Protein AF-A0A0Q2LVQ3-F1 (afdb_monomer)

Structure (mmCIF, N/CA/C/O backbone):
data_AF-A0A0Q2LVQ3-F1
#
_entry.id   AF-A0A0Q2LVQ3-F1
#
loop_
_atom_site.group_PDB
_atom_site.id
_atom_site.type_symbol
_atom_site.label_atom_id
_atom_site.label_alt_id
_atom_site.label_comp_id
_atom_site.label_asym_id
_atom_site.label_entity_id
_atom_site.label_seq_id
_atom_site.pdbx_PDB_ins_code
_atom_site.Cartn_x
_atom_site.Cartn_y
_atom_site.Cartn_z
_atom_site.occupancy
_atom_site.B_iso_or_equiv
_atom_site.auth_seq_id
_atom_site.auth_comp_id
_atom_site.auth_asym_id
_atom_site.auth_atom_id
_atom_site.pdbx_PDB_model_num
ATOM 1 N N . MET A 1 1 ? 1.635 -19.048 -8.153 1.00 48.75 1 MET A N 1
ATOM 2 C CA . MET A 1 1 ? 2.180 -17.994 -7.262 1.00 48.75 1 MET A CA 1
ATOM 3 C C . MET A 1 1 ? 3.604 -18.283 -6.782 1.00 48.75 1 MET A C 1
ATOM 5 O O . MET A 1 1 ? 4.427 -17.388 -6.881 1.00 48.75 1 MET A O 1
ATOM 9 N N . ARG A 1 2 ? 3.963 -19.513 -6.363 1.00 42.47 2 ARG A N 1
ATOM 10 C CA . ARG A 1 2 ? 5.363 -19.856 -5.994 1.00 42.47 2 ARG A CA 1
ATOM 11 C C . ARG A 1 2 ? 6.393 -19.724 -7.128 1.00 42.47 2 ARG A C 1
ATOM 13 O O . ARG A 1 2 ? 7.568 -19.539 -6.849 1.00 42.47 2 ARG A O 1
ATOM 20 N N . SER A 1 3 ? 5.959 -19.784 -8.386 1.00 45.41 3 SER A N 1
ATOM 21 C CA . SER A 1 3 ? 6.805 -19.608 -9.576 1.00 45.41 3 SER A CA 1
ATOM 22 C C . SER A 1 3 ? 7.338 -18.182 -9.767 1.00 45.41 3 SER A C 1
ATOM 24 O O . SER A 1 3 ? 8.173 -17.960 -10.639 1.00 45.41 3 SER A O 1
ATOM 26 N N . LEU A 1 4 ? 6.877 -17.212 -8.968 1.00 53.97 4 LEU A N 1
ATOM 27 C CA . LEU A 1 4 ? 7.408 -15.848 -8.986 1.00 53.97 4 LEU A CA 1
ATOM 28 C C . LEU A 1 4 ? 8.606 -15.649 -8.045 1.00 53.97 4 LEU A C 1
ATOM 30 O O . LEU A 1 4 ? 9.261 -14.614 -8.110 1.00 53.97 4 LEU A O 1
ATOM 34 N N . LEU A 1 5 ? 8.936 -16.648 -7.224 1.00 50.16 5 LEU A N 1
ATOM 35 C CA . LEU A 1 5 ? 10.110 -16.636 -6.355 1.00 50.16 5 LEU A CA 1
ATOM 36 C C . LEU A 1 5 ? 11.336 -17.075 -7.171 1.00 50.16 5 LEU A C 1
ATOM 38 O O . LEU A 1 5 ? 11.580 -18.270 -7.347 1.00 50.16 5 LEU A O 1
ATOM 42 N N . VAL A 1 6 ? 12.087 -16.121 -7.722 1.00 42.53 6 VAL A N 1
ATOM 43 C CA . VAL A 1 6 ? 13.335 -16.406 -8.444 1.00 42.53 6 VAL A CA 1
ATOM 44 C C . VAL A 1 6 ? 14.493 -16.461 -7.445 1.00 42.53 6 VAL A C 1
ATOM 46 O O . VAL A 1 6 ? 14.805 -15.487 -6.773 1.00 42.53 6 VAL A O 1
ATOM 49 N N . GLY A 1 7 ? 15.156 -17.620 -7.380 1.00 38.00 7 GLY A N 1
ATOM 50 C CA . GLY A 1 7 ? 16.466 -17.792 -6.750 1.00 38.00 7 GLY A CA 1
ATOM 51 C C . GLY A 1 7 ? 16.443 -18.159 -5.261 1.00 38.00 7 GLY A C 1
ATOM 52 O O . GLY A 1 7 ? 15.854 -17.480 -4.429 1.00 38.00 7 GLY A O 1
ATOM 53 N N . LYS A 1 8 ? 17.194 -19.212 -4.901 1.00 39.91 8 LYS A N 1
ATOM 54 C CA . LYS A 1 8 ? 17.390 -19.761 -3.537 1.00 39.91 8 LYS A CA 1
ATOM 55 C C . LYS A 1 8 ? 17.969 -18.772 -2.490 1.00 39.91 8 LYS A C 1
ATOM 57 O O . LYS A 1 8 ? 18.380 -19.211 -1.420 1.00 39.91 8 LYS A O 1
ATOM 62 N N . ARG A 1 9 ? 18.035 -17.464 -2.772 1.00 42.47 9 ARG A N 1
ATOM 63 C CA . ARG A 1 9 ? 18.604 -16.426 -1.889 1.00 42.47 9 ARG A CA 1
ATOM 64 C C . ARG A 1 9 ? 17.707 -15.210 -1.631 1.00 42.47 9 ARG A C 1
ATOM 66 O O . ARG A 1 9 ? 17.959 -14.527 -0.646 1.00 42.47 9 ARG A O 1
ATOM 73 N N . HIS A 1 10 ? 16.638 -14.983 -2.398 1.00 45.66 10 HIS A N 1
ATOM 74 C CA . HIS A 1 10 ? 15.688 -13.899 -2.124 1.00 45.66 10 HIS A CA 1
ATOM 75 C C . HIS A 1 10 ? 14.387 -14.496 -1.584 1.00 45.66 10 HIS A C 1
ATOM 77 O O . HIS A 1 10 ? 13.556 -15.021 -2.317 1.00 45.66 10 HIS A O 1
ATOM 83 N N . ARG A 1 11 ? 14.223 -14.472 -0.255 1.00 59.88 11 ARG A N 1
ATOM 84 C CA . ARG A 1 11 ? 13.007 -14.960 0.429 1.00 59.88 11 ARG A CA 1
ATOM 85 C C . ARG A 1 11 ? 11.769 -14.097 0.141 1.00 59.88 11 ARG A C 1
ATOM 87 O O . ARG A 1 11 ? 10.679 -14.490 0.543 1.00 59.88 11 ARG A O 1
ATOM 94 N N . LYS A 1 12 ? 11.931 -12.950 -0.527 1.00 70.00 12 LYS A N 1
ATOM 95 C CA . LYS A 1 12 ? 10.880 -11.974 -0.799 1.00 70.00 12 LYS A CA 1
ATOM 96 C C . LYS A 1 12 ? 11.159 -11.201 -2.100 1.00 70.00 12 LYS A C 1
ATOM 98 O O . LYS A 1 12 ? 12.305 -10.844 -2.348 1.00 70.00 12 LYS A O 1
ATOM 103 N N . LEU A 1 13 ? 10.108 -10.975 -2.893 1.00 77.75 13 LEU A N 1
ATOM 104 C CA . LEU A 1 13 ? 10.100 -10.125 -4.092 1.00 77.75 13 LEU A CA 1
ATOM 105 C C . LEU A 1 13 ? 9.992 -8.654 -3.665 1.00 77.75 13 LEU A C 1
ATOM 107 O O . LEU A 1 13 ? 9.098 -8.324 -2.881 1.00 77.75 13 LEU A O 1
ATOM 111 N N . HIS A 1 14 ? 10.886 -7.810 -4.183 1.00 84.00 14 HIS A N 1
ATOM 112 C CA . HIS A 1 14 ? 10.885 -6.359 -3.988 1.00 84.00 14 HIS A CA 1
ATOM 113 C C . HIS A 1 14 ? 11.003 -5.665 -5.344 1.00 84.00 14 HIS A C 1
ATOM 115 O O . HIS A 1 14 ? 12.032 -5.778 -5.998 1.00 84.00 14 HIS A O 1
ATOM 121 N N . TRP A 1 15 ? 9.979 -4.914 -5.751 1.00 89.69 15 TRP A N 1
ATOM 122 C CA . TRP A 1 15 ? 9.853 -4.258 -7.059 1.00 89.69 15 TRP A CA 1
ATOM 123 C C . TRP A 1 15 ? 11.120 -3.531 -7.519 1.00 89.69 15 TRP A C 1
ATOM 125 O O . TRP A 1 15 ? 11.504 -3.602 -8.686 1.00 89.69 15 TRP A O 1
ATOM 135 N N . ARG A 1 16 ? 11.764 -2.818 -6.589 1.00 88.00 16 ARG A N 1
ATOM 136 C CA . ARG A 1 16 ? 12.955 -2.003 -6.852 1.00 88.00 16 ARG A CA 1
ATOM 137 C C . ARG A 1 16 ? 14.186 -2.828 -7.242 1.00 88.00 16 ARG A C 1
ATOM 139 O O . ARG A 1 16 ? 15.045 -2.295 -7.939 1.00 88.00 16 ARG A O 1
ATOM 146 N N . ASP A 1 17 ? 14.261 -4.079 -6.801 1.00 89.06 17 ASP A N 1
ATOM 147 C CA . ASP A 1 17 ? 15.395 -4.973 -7.060 1.00 89.06 17 ASP A CA 1
ATOM 148 C C . ASP A 1 17 ? 15.218 -5.771 -8.364 1.00 89.06 17 ASP A C 1
ATOM 150 O O . ASP A 1 17 ? 16.149 -6.433 -8.823 1.00 89.06 17 ASP A O 1
ATOM 154 N N . GLU A 1 18 ? 14.030 -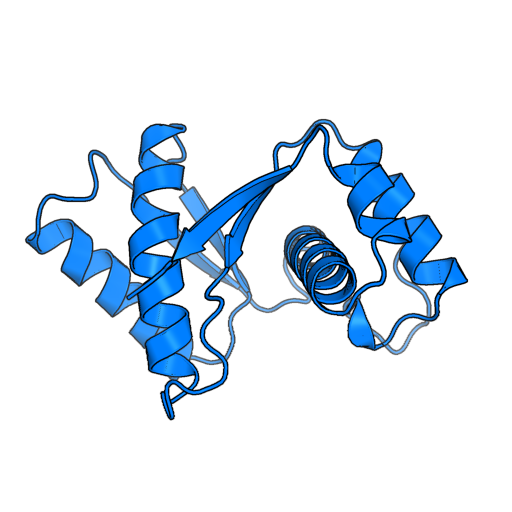5.712 -8.966 1.00 90.94 18 GLU A N 1
ATOM 155 C CA . GLU A 1 18 ? 13.691 -6.431 -10.190 1.00 90.94 18 GLU A CA 1
ATOM 156 C C . GLU A 1 18 ? 14.076 -5.621 -11.438 1.00 90.94 18 GLU A C 1
ATOM 158 O O . GLU A 1 18 ? 13.926 -4.398 -11.487 1.00 90.94 18 GLU A O 1
ATOM 163 N N . ASP A 1 19 ? 14.531 -6.310 -12.487 1.00 92.94 19 ASP A N 1
ATOM 164 C CA . ASP A 1 19 ? 14.766 -5.684 -13.791 1.00 92.94 19 ASP A CA 1
ATOM 165 C C . ASP A 1 19 ? 13.452 -5.323 -14.515 1.00 92.94 19 ASP A C 1
ATOM 167 O O . ASP A 1 19 ? 12.363 -5.757 -14.135 1.00 92.94 19 ASP A O 1
ATOM 171 N N . ARG A 1 20 ? 13.542 -4.543 -15.601 1.00 93.00 20 ARG A N 1
ATOM 172 C CA . ARG A 1 20 ? 12.362 -4.055 -16.342 1.00 93.00 20 ARG A CA 1
ATOM 173 C C . ARG A 1 20 ? 11.493 -5.188 -16.902 1.00 93.00 20 ARG A C 1
ATOM 175 O O . ARG A 1 20 ? 10.271 -5.113 -16.842 1.00 93.00 20 ARG A O 1
ATOM 182 N N . SER A 1 21 ? 12.098 -6.258 -17.422 1.00 94.31 21 SER A N 1
ATOM 183 C CA . SER A 1 21 ? 11.343 -7.404 -17.956 1.00 94.31 21 SER A CA 1
ATOM 184 C C . SER A 1 21 ? 10.581 -8.123 -16.841 1.00 94.31 21 SER A C 1
ATOM 186 O O . SER A 1 21 ? 9.433 -8.566 -17.002 1.00 94.31 21 SER A O 1
ATOM 188 N N . ARG A 1 22 ? 11.208 -8.199 -15.669 1.00 93.88 22 ARG A N 1
ATOM 189 C CA . ARG A 1 22 ? 10.640 -8.820 -14.488 1.00 93.88 22 ARG A CA 1
ATOM 190 C C . ARG A 1 22 ? 9.532 -7.970 -13.871 1.00 93.88 22 ARG A C 1
ATOM 192 O O . ARG A 1 22 ? 8.465 -8.520 -13.600 1.00 93.88 22 ARG A O 1
ATOM 199 N N . GLN A 1 23 ? 9.722 -6.658 -13.760 1.00 95.56 23 GLN A N 1
ATOM 200 C CA . GLN A 1 23 ? 8.689 -5.681 -13.391 1.00 95.56 23 GLN A CA 1
ATOM 201 C C . GLN A 1 23 ? 7.464 -5.779 -14.308 1.00 95.56 23 GLN A C 1
ATOM 203 O O . GLN A 1 23 ? 6.338 -5.869 -13.820 1.00 95.56 23 GLN A O 1
ATOM 208 N N . HIS A 1 24 ? 7.672 -5.898 -15.622 1.00 96.12 24 HIS A N 1
ATOM 209 C CA . HIS A 1 24 ? 6.593 -6.107 -16.587 1.00 96.12 24 HIS A CA 1
ATOM 210 C C . HIS A 1 24 ? 5.822 -7.408 -16.329 1.00 96.12 24 HIS A C 1
ATOM 212 O O . HIS A 1 24 ? 4.592 -7.417 -16.275 1.00 96.12 24 HIS A O 1
ATOM 218 N N . THR A 1 25 ? 6.532 -8.513 -16.086 1.00 94.88 25 THR A N 1
ATOM 219 C CA . THR A 1 25 ? 5.910 -9.804 -15.734 1.00 94.88 25 THR A CA 1
ATOM 220 C C . THR A 1 25 ? 5.093 -9.713 -14.441 1.00 94.88 25 THR A C 1
ATOM 222 O O . THR A 1 25 ? 4.010 -10.297 -14.335 1.00 94.88 25 THR A O 1
ATOM 225 N N . ILE A 1 26 ? 5.605 -8.984 -13.450 1.00 93.69 26 ILE A N 1
ATOM 226 C CA . ILE A 1 26 ? 4.945 -8.756 -12.163 1.00 93.69 26 ILE A CA 1
ATOM 227 C C . ILE A 1 26 ? 3.672 -7.933 -12.368 1.00 93.69 26 ILE A C 1
ATOM 229 O O . ILE A 1 26 ? 2.604 -8.387 -11.964 1.00 93.69 26 ILE A O 1
ATOM 233 N N . ALA A 1 27 ? 3.751 -6.792 -13.054 1.00 95.44 27 ALA A N 1
ATOM 234 C CA . ALA A 1 27 ? 2.602 -5.935 -13.343 1.00 95.44 27 ALA A CA 1
ATOM 235 C C . ALA A 1 27 ? 1.516 -6.683 -14.136 1.00 95.44 27 ALA A C 1
ATOM 237 O O . ALA A 1 27 ? 0.348 -6.659 -13.756 1.00 95.44 27 ALA A O 1
ATOM 238 N N . MET A 1 28 ? 1.899 -7.457 -15.158 1.0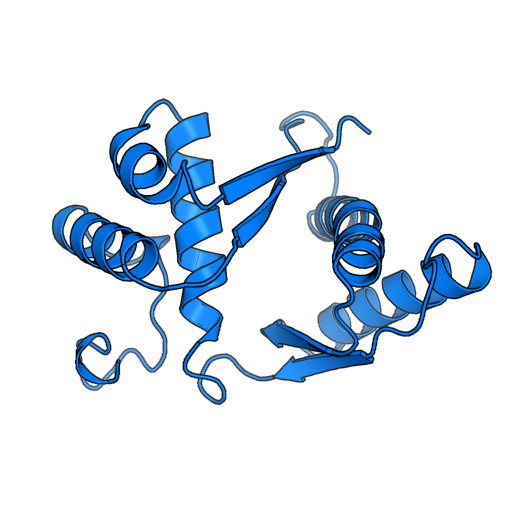0 95.81 28 MET A N 1
ATOM 239 C CA . MET A 1 28 ? 0.980 -8.334 -15.895 1.00 95.81 28 MET A CA 1
ATOM 240 C C . MET A 1 28 ? 0.336 -9.407 -15.013 1.00 95.81 28 MET A C 1
ATOM 242 O O . MET A 1 28 ? -0.819 -9.776 -15.225 1.00 95.81 28 MET A O 1
ATOM 246 N N . THR A 1 29 ? 1.072 -9.941 -14.035 1.00 93.75 29 THR A N 1
ATOM 247 C CA . THR A 1 29 ? 0.511 -10.894 -13.072 1.00 93.75 29 THR A CA 1
ATOM 248 C C . THR A 1 29 ? -0.530 -10.202 -12.205 1.00 93.75 29 THR A C 1
ATOM 250 O O . THR A 1 29 ? -1.640 -10.713 -12.092 1.00 93.75 29 THR A O 1
ATOM 253 N N . VAL A 1 30 ? -0.191 -9.045 -11.630 1.00 93.62 30 VAL A N 1
ATOM 254 C CA . VAL A 1 30 ? -1.090 -8.241 -10.791 1.00 93.62 30 VAL A CA 1
ATOM 255 C C . VAL A 1 30 ? -2.366 -7.887 -11.557 1.00 93.62 30 VAL A C 1
ATOM 257 O O . VAL A 1 30 ? -3.457 -8.166 -11.073 1.00 93.62 30 VAL A O 1
ATOM 260 N N . ALA A 1 31 ? -2.244 -7.424 -12.805 1.00 94.38 31 ALA A N 1
ATOM 261 C CA . ALA A 1 31 ? -3.375 -7.097 -13.675 1.00 94.38 31 ALA A CA 1
ATOM 262 C C . ALA A 1 31 ? -4.344 -8.273 -13.901 1.00 94.38 31 ALA A C 1
AT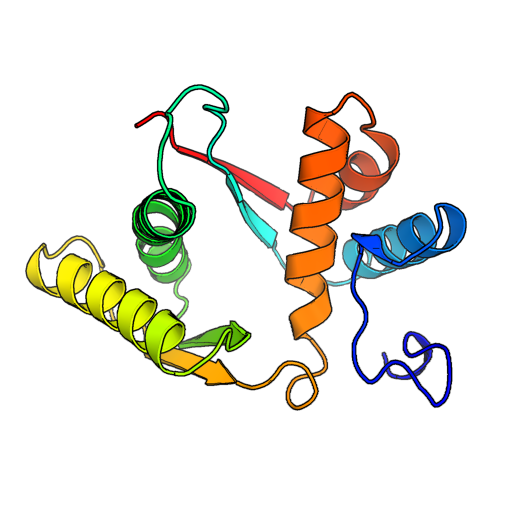OM 264 O O . ALA A 1 31 ? -5.537 -8.074 -14.131 1.00 94.38 31 ALA A O 1
ATOM 265 N N . ARG A 1 32 ? -3.861 -9.517 -13.826 1.00 94.12 32 ARG A N 1
ATOM 266 C CA . ARG A 1 32 ? -4.679 -10.730 -14.000 1.00 94.12 32 ARG A CA 1
ATOM 267 C C . ARG A 1 32 ? -5.328 -11.225 -12.710 1.00 94.12 32 ARG A C 1
ATOM 269 O O . ARG A 1 32 ? -6.216 -12.067 -12.789 1.00 94.12 32 ARG A O 1
ATOM 276 N N . LEU A 1 33 ? -4.903 -10.741 -11.545 1.00 91.56 33 LEU A N 1
ATOM 277 C CA . LEU A 1 33 ? -5.521 -11.103 -10.272 1.00 91.56 33 LEU A CA 1
ATOM 278 C C . LEU A 1 33 ? -6.853 -10.373 -10.117 1.00 91.56 33 LEU A C 1
ATOM 280 O O . LEU A 1 33 ? -6.947 -9.185 -10.410 1.00 91.56 33 LEU A O 1
ATOM 284 N N . ASP A 1 34 ? -7.879 -11.070 -9.648 1.00 90.06 34 ASP A N 1
ATOM 285 C CA . ASP A 1 34 ? -9.185 -10.474 -9.357 1.00 90.06 34 ASP A CA 1
ATOM 286 C C . ASP A 1 34 ? -9.185 -9.846 -7.956 1.00 90.06 34 ASP A C 1
ATOM 288 O O . ASP A 1 34 ? -9.798 -10.343 -7.016 1.00 90.06 34 ASP A O 1
ATOM 292 N N . VAL A 1 35 ? -8.353 -8.817 -7.793 1.00 88.88 35 VAL A N 1
ATOM 293 C CA . VAL A 1 35 ? -8.195 -8.060 -6.550 1.00 88.88 35 VAL A CA 1
ATOM 294 C C . VAL A 1 35 ? -8.156 -6.571 -6.871 1.00 88.88 35 VAL A C 1
ATOM 296 O O . VAL A 1 35 ? -7.567 -6.155 -7.870 1.00 88.88 35 VAL A O 1
ATOM 299 N N . GLU A 1 36 ? -8.776 -5.774 -6.012 1.00 91.88 36 GLU A N 1
ATOM 300 C CA . GLU A 1 36 ? -8.714 -4.318 -6.087 1.00 91.88 36 GLU A CA 1
ATOM 301 C C . GLU A 1 36 ? -7.489 -3.796 -5.334 1.00 91.88 36 GLU A C 1
ATOM 303 O O . GLU A 1 36 ? -7.080 -4.334 -4.298 1.00 91.88 36 GLU A O 1
ATOM 308 N N . HIS A 1 37 ? -6.896 -2.724 -5.850 1.00 93.56 37 HIS A N 1
ATOM 309 C CA . HIS A 1 37 ? -5.723 -2.094 -5.263 1.00 93.56 37 HIS A CA 1
ATOM 310 C C . HIS A 1 37 ? -6.052 -0.674 -4.829 1.00 93.56 37 HIS A C 1
ATOM 312 O O . HIS A 1 37 ? -6.243 0.210 -5.656 1.00 93.56 37 HIS A O 1
ATOM 318 N N . LEU A 1 38 ? -6.050 -0.430 -3.523 1.00 95.44 38 LEU A N 1
ATOM 319 C CA . LEU A 1 38 ? -6.111 0.917 -2.975 1.00 95.44 38 LEU A CA 1
ATOM 320 C C . LEU A 1 38 ? -4.694 1.404 -2.673 1.00 95.44 38 LEU A C 1
ATOM 322 O O . LEU A 1 38 ? -4.014 0.845 -1.810 1.00 95.44 38 LEU A O 1
ATOM 326 N N . VAL A 1 39 ? -4.249 2.449 -3.367 1.00 96.06 39 VAL A N 1
ATOM 327 C CA . VAL A 1 39 ? -2.925 3.047 -3.168 1.00 96.06 39 VAL A CA 1
ATOM 328 C C . VAL A 1 39 ? -3.092 4.478 -2.681 1.00 96.06 39 VAL A C 1
ATOM 330 O O . VAL A 1 39 ? -3.752 5.288 -3.323 1.00 96.06 39 VAL A O 1
ATOM 333 N N . VAL A 1 40 ? -2.465 4.800 -1.551 1.00 94.94 40 VAL A N 1
ATOM 334 C CA . VAL A 1 40 ? -2.413 6.164 -1.018 1.00 94.94 40 VAL A CA 1
ATOM 335 C C . VAL A 1 40 ? -1.004 6.707 -1.187 1.00 94.94 40 VAL A C 1
ATOM 337 O O . VAL A 1 40 ? -0.041 6.121 -0.688 1.00 94.94 40 VAL A O 1
ATOM 340 N N . VAL A 1 41 ? -0.891 7.850 -1.851 1.00 91.88 41 VAL A N 1
ATOM 341 C CA . VAL A 1 41 ? 0.377 8.541 -2.082 1.00 91.88 41 VAL A CA 1
ATOM 342 C C . VAL A 1 41 ? 0.368 9.936 -1.490 1.00 91.88 41 VAL A C 1
ATOM 344 O O . VAL A 1 41 ? -0.660 10.608 -1.423 1.00 91.88 41 VAL A O 1
ATOM 347 N N . ARG A 1 42 ? 1.554 10.385 -1.085 1.00 86.75 42 ARG A N 1
ATOM 348 C CA . ARG A 1 42 ? 1.798 11.756 -0.651 1.00 86.75 42 ARG A CA 1
ATOM 349 C C . ARG A 1 42 ? 2.773 12.415 -1.614 1.00 86.75 42 ARG A C 1
ATOM 351 O O . ARG A 1 42 ? 3.901 11.953 -1.756 1.00 86.75 42 ARG A O 1
ATOM 358 N N . SER A 1 43 ? 2.348 13.502 -2.246 1.00 72.44 43 SER A N 1
ATOM 359 C CA . SER A 1 43 ? 3.041 14.057 -3.420 1.00 72.44 43 SER A CA 1
ATOM 360 C C . SER A 1 43 ? 3.848 15.318 -3.139 1.00 72.44 43 SER A C 1
ATOM 362 O O . SER A 1 43 ? 4.141 16.071 -4.061 1.00 72.44 43 SER A O 1
ATOM 364 N N . ARG A 1 44 ? 4.213 15.576 -1.877 1.00 70.19 44 ARG A N 1
ATOM 365 C CA . ARG A 1 44 ? 5.017 16.748 -1.493 1.00 70.19 44 ARG A CA 1
ATOM 366 C C . ARG A 1 44 ? 6.464 16.364 -1.156 1.00 70.19 44 ARG A C 1
ATOM 368 O O . ARG A 1 44 ? 6.756 16.121 0.022 1.00 70.19 44 ARG A O 1
ATOM 375 N N . PRO A 1 45 ? 7.368 16.330 -2.158 1.00 53.81 45 PRO A N 1
ATOM 376 C CA . PRO A 1 45 ? 8.787 16.035 -1.951 1.00 53.81 45 PRO A CA 1
ATOM 377 C C . PRO A 1 45 ? 9.490 17.076 -1.062 1.00 53.81 45 PRO A C 1
ATOM 379 O O . PRO A 1 45 ? 10.389 16.715 -0.311 1.00 53.81 45 PRO A O 1
ATOM 382 N N . ASP A 1 46 ? 9.013 18.326 -1.044 1.00 56.97 46 ASP A N 1
ATOM 383 C CA . ASP A 1 46 ? 9.652 19.439 -0.318 1.00 56.97 46 ASP A CA 1
ATOM 384 C C . ASP A 1 46 ? 9.206 19.600 1.140 1.00 56.97 46 ASP A C 1
ATOM 386 O O . ASP A 1 46 ? 9.523 20.589 1.797 1.00 56.97 46 ASP A O 1
ATOM 390 N N . SER A 1 47 ? 8.450 18.648 1.687 1.00 61.81 47 SER A N 1
ATOM 391 C CA . SER A 1 47 ? 7.870 18.828 3.022 1.00 61.81 47 SER A CA 1
ATOM 392 C C . SER A 1 47 ? 8.890 18.791 4.170 1.00 61.81 47 SER A C 1
ATOM 394 O O . SER A 1 47 ? 8.515 19.077 5.303 1.00 61.81 47 SER A O 1
ATOM 396 N N . GLY A 1 48 ? 10.158 18.422 3.923 1.00 68.31 48 GLY A N 1
ATOM 397 C CA . GLY A 1 48 ? 11.169 18.228 4.978 1.00 68.31 48 GLY A CA 1
ATOM 398 C C . GLY A 1 48 ? 10.755 17.193 6.036 1.00 68.31 48 GLY A C 1
ATOM 399 O O . GLY A 1 48 ? 11.398 17.058 7.077 1.00 68.31 48 GLY A O 1
ATOM 400 N N . ASP A 1 49 ? 9.658 16.475 5.789 1.00 77.38 49 ASP A N 1
ATOM 401 C CA . ASP A 1 49 ? 9.001 15.636 6.769 1.00 77.38 49 ASP A CA 1
ATOM 402 C C . ASP A 1 49 ? 9.731 14.313 6.911 1.00 77.38 49 ASP A C 1
ATOM 404 O O . ASP A 1 49 ? 10.018 13.631 5.924 1.00 77.38 49 ASP A O 1
ATOM 408 N N . HIS A 1 50 ? 9.940 13.899 8.159 1.00 85.94 50 HIS A N 1
ATOM 409 C CA . HIS A 1 50 ? 10.464 12.574 8.455 1.00 85.94 50 HIS A CA 1
ATOM 410 C C . HIS A 1 50 ? 9.583 11.471 7.834 1.00 85.94 50 HIS A C 1
ATOM 412 O O . HIS A 1 50 ? 8.353 11.579 7.901 1.00 85.94 50 HIS A O 1
ATOM 418 N N . PRO A 1 51 ? 10.176 10.374 7.318 1.00 86.62 51 PRO A N 1
ATOM 419 C CA . PRO A 1 51 ? 9.439 9.271 6.690 1.00 86.62 51 PRO A CA 1
ATOM 420 C C . PRO A 1 51 ? 8.259 8.746 7.521 1.00 86.62 51 PRO A C 1
ATOM 422 O O . PRO A 1 51 ? 7.183 8.490 6.988 1.00 86.62 51 PRO A O 1
ATOM 425 N N . GLU A 1 52 ? 8.416 8.673 8.844 1.00 89.81 52 GLU A N 1
ATOM 426 C CA . GLU A 1 52 ? 7.353 8.221 9.751 1.00 89.81 52 GLU A CA 1
ATOM 427 C C . GLU A 1 52 ? 6.149 9.175 9.806 1.00 89.81 52 GLU A C 1
ATOM 429 O O . GLU A 1 52 ? 5.007 8.729 9.921 1.00 89.81 52 GLU A O 1
ATOM 434 N N . ARG A 1 53 ? 6.357 10.491 9.645 1.00 89.62 53 ARG A N 1
ATOM 435 C CA . ARG A 1 53 ? 5.243 11.444 9.510 1.00 89.62 53 ARG A CA 1
ATOM 436 C C . ARG A 1 53 ? 4.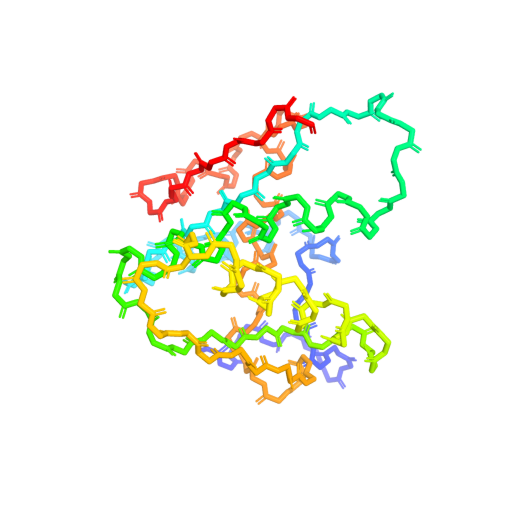508 11.229 8.191 1.00 89.62 53 ARG A C 1
ATOM 438 O O . ARG A 1 53 ? 3.279 11.233 8.186 1.00 89.62 53 ARG A O 1
ATOM 445 N N . GLN A 1 54 ? 5.242 11.022 7.099 1.00 89.38 54 GLN A N 1
ATOM 446 C CA . GLN A 1 54 ? 4.651 10.775 5.781 1.00 89.38 54 GLN A CA 1
ATOM 447 C C . GLN A 1 54 ? 3.810 9.496 5.794 1.00 89.38 54 GLN A C 1
ATOM 449 O O . GLN A 1 54 ? 2.657 9.506 5.368 1.00 89.38 54 GLN A O 1
ATOM 454 N N . ARG A 1 55 ? 4.348 8.419 6.380 1.00 92.38 55 ARG A N 1
ATOM 455 C CA . ARG A 1 55 ? 3.616 7.166 6.561 1.00 92.38 55 ARG A CA 1
ATOM 456 C C . ARG A 1 55 ? 2.358 7.359 7.394 1.00 92.38 55 ARG A C 1
ATOM 458 O O . ARG A 1 55 ? 1.305 6.875 6.992 1.00 92.38 55 ARG A O 1
ATOM 465 N N . ARG A 1 56 ? 2.446 8.071 8.523 1.00 93.81 56 ARG A N 1
ATOM 466 C CA . ARG A 1 56 ? 1.275 8.354 9.360 1.00 93.81 56 ARG A CA 1
ATOM 467 C C . ARG A 1 56 ? 0.174 9.039 8.552 1.00 93.81 56 ARG A C 1
ATOM 469 O O . ARG A 1 56 ? -0.967 8.614 8.633 1.00 93.81 56 ARG A O 1
ATOM 476 N N . LEU A 1 57 ? 0.512 10.050 7.751 1.00 93.00 57 LEU A N 1
ATOM 477 C CA . LEU A 1 57 ? -0.459 10.761 6.911 1.00 93.00 57 LEU A CA 1
ATOM 478 C C . LEU A 1 57 ? -1.110 9.839 5.870 1.00 93.00 57 LEU A C 1
ATOM 480 O O . LEU A 1 57 ? -2.331 9.855 5.719 1.00 93.00 57 LEU A O 1
ATOM 484 N N . CYS A 1 58 ? -0.330 8.976 5.212 1.00 94.50 58 CYS A N 1
ATOM 485 C CA . CYS A 1 58 ? -0.896 7.969 4.314 1.00 94.50 58 CYS A CA 1
ATOM 486 C C . CYS A 1 58 ? -1.810 6.985 5.060 1.00 94.50 58 CYS A C 1
ATOM 488 O O . CYS A 1 58 ? -2.890 6.672 4.572 1.00 94.50 58 CYS A O 1
ATOM 490 N N . MET A 1 59 ? -1.426 6.533 6.258 1.00 95.19 59 MET A N 1
ATOM 491 C CA . MET A 1 59 ? -2.233 5.632 7.091 1.00 95.19 59 MET A CA 1
ATOM 492 C C . MET A 1 59 ? -3.530 6.292 7.581 1.00 95.19 59 MET A C 1
ATOM 494 O O . MET A 1 59 ? -4.577 5.647 7.594 1.00 95.19 59 MET A O 1
ATOM 498 N N . GLU A 1 60 ? -3.489 7.579 7.934 1.00 95.56 60 GLU A N 1
ATOM 499 C CA . GLU A 1 60 ? -4.670 8.365 8.316 1.00 95.56 60 GLU A CA 1
ATOM 500 C C . GLU A 1 60 ? -5.697 8.463 7.180 1.00 95.56 60 GLU A C 1
ATOM 502 O O . GLU A 1 60 ? -6.897 8.496 7.451 1.00 95.56 60 GLU A O 1
ATOM 507 N N . ARG A 1 61 ? -5.247 8.439 5.919 1.00 95.56 61 ARG A N 1
ATOM 508 C CA . ARG A 1 61 ? -6.117 8.372 4.736 1.00 95.56 61 ARG A CA 1
ATOM 509 C C . ARG A 1 61 ? -6.536 6.939 4.390 1.00 95.56 61 ARG A C 1
ATOM 511 O O . ARG A 1 61 ? -7.694 6.735 4.046 1.00 95.56 61 ARG A O 1
ATOM 518 N N . LEU A 1 62 ? -5.618 5.974 4.472 1.00 96.19 62 LEU A N 1
ATOM 519 C CA . LEU A 1 62 ? -5.809 4.585 4.035 1.00 96.19 62 LEU A CA 1
ATOM 520 C C . LEU A 1 62 ? -6.776 3.809 4.934 1.00 96.19 62 LEU A C 1
ATOM 522 O O . LEU A 1 62 ? -7.667 3.128 4.439 1.00 96.19 62 LEU A O 1
ATOM 526 N N . LEU A 1 63 ? -6.602 3.878 6.257 1.00 96.38 63 LEU A N 1
ATOM 527 C CA . LEU A 1 63 ? -7.346 3.015 7.180 1.00 96.38 63 LEU A CA 1
ATOM 528 C C . LEU A 1 63 ? -8.867 3.273 7.171 1.00 96.38 63 LEU A C 1
ATOM 530 O O . LEU A 1 63 ? -9.616 2.295 7.175 1.00 96.38 63 LEU A O 1
ATOM 534 N N . PRO A 1 64 ? -9.364 4.529 7.132 1.00 95.75 64 PRO A N 1
ATOM 535 C CA . PRO A 1 64 ? -10.799 4.783 6.998 1.00 95.75 64 PRO A CA 1
ATOM 536 C C . PRO A 1 64 ? -11.381 4.276 5.675 1.00 95.75 64 PRO A C 1
ATOM 538 O O . PRO A 1 64 ? -12.502 3.779 5.667 1.00 95.75 64 PRO A O 1
ATOM 541 N N . GLU A 1 65 ? -10.620 4.353 4.582 1.00 96.00 65 GLU A N 1
ATOM 542 C CA . GLU A 1 65 ? -11.046 3.856 3.266 1.00 96.00 65 GLU A CA 1
ATOM 543 C C . GLU A 1 65 ? -11.174 2.334 3.252 1.00 96.00 65 GLU A C 1
ATOM 545 O O . GLU A 1 65 ? -12.178 1.807 2.787 1.00 96.00 65 GLU A O 1
ATOM 550 N N . LEU A 1 66 ? -10.223 1.616 3.860 1.00 95.62 66 LEU A N 1
ATOM 551 C CA . LEU A 1 66 ? -10.343 0.165 4.034 1.00 95.62 66 LEU A CA 1
ATOM 552 C C . LEU A 1 66 ? -11.627 -0.202 4.792 1.00 95.62 66 LEU A C 1
ATOM 554 O O . LEU A 1 66 ? -12.347 -1.112 4.390 1.00 95.62 66 LEU A O 1
ATOM 558 N N . VAL A 1 67 ? -11.957 0.535 5.855 1.00 96.06 67 VAL A N 1
ATOM 559 C CA . VAL A 1 67 ? -13.209 0.320 6.596 1.00 96.06 67 VAL A CA 1
ATOM 560 C C . VAL A 1 67 ? -14.441 0.637 5.748 1.00 96.06 67 VAL A C 1
ATOM 562 O O . VAL A 1 67 ? -15.410 -0.118 5.802 1.00 96.06 67 VAL A O 1
ATOM 565 N N . ALA A 1 68 ? -14.418 1.714 4.961 1.00 94.44 68 ALA A N 1
ATOM 566 C CA . ALA A 1 68 ? -15.514 2.073 4.060 1.00 94.44 68 ALA A CA 1
ATOM 567 C C . ALA A 1 68 ? -15.759 0.999 2.984 1.00 94.44 68 ALA A C 1
ATOM 569 O O . ALA A 1 68 ? -16.905 0.752 2.616 1.00 94.44 68 ALA A O 1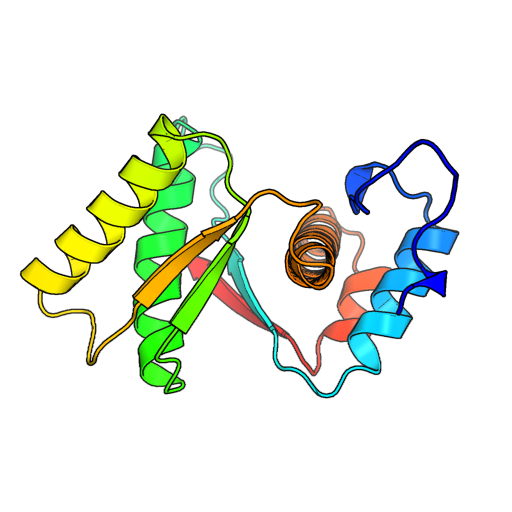
ATOM 570 N N . LEU A 1 69 ? -14.700 0.305 2.558 1.00 93.62 69 LEU A N 1
ATOM 571 C CA . LEU A 1 69 ? -14.754 -0.865 1.676 1.00 93.62 69 LEU A CA 1
ATOM 572 C C . LEU A 1 69 ? -15.178 -2.163 2.396 1.00 93.62 69 LEU A C 1
ATOM 574 O O . LEU A 1 69 ? -15.208 -3.230 1.788 1.00 93.62 69 LEU A O 1
ATOM 578 N N . GLY A 1 70 ? -15.500 -2.106 3.692 1.00 94.44 70 GLY A N 1
ATOM 579 C CA . GLY A 1 70 ? -15.932 -3.264 4.479 1.00 94.44 70 GLY A CA 1
ATOM 580 C C . GLY A 1 70 ? -14.794 -4.177 4.948 1.00 94.44 70 GLY A C 1
ATOM 581 O O . GLY A 1 70 ? -15.049 -5.295 5.402 1.00 94.44 70 GLY A O 1
ATOM 582 N N . VAL A 1 71 ? -13.534 -3.734 4.872 1.00 95.25 71 VAL A N 1
ATOM 583 C CA . VAL A 1 71 ? -12.381 -4.520 5.331 1.00 95.25 71 VAL A CA 1
ATOM 584 C C . VAL A 1 71 ? -12.349 -4.559 6.860 1.00 95.25 71 VAL A C 1
ATOM 586 O O . VAL A 1 71 ? -12.110 -3.552 7.521 1.00 95.25 71 VAL A O 1
ATOM 589 N N . GLY A 1 72 ? -12.534 -5.753 7.431 1.00 95.75 72 GLY A N 1
ATOM 590 C CA . GLY A 1 72 ? -12.440 -5.981 8.880 1.00 95.75 72 GLY A CA 1
ATOM 591 C C . GLY A 1 72 ? -11.031 -6.324 9.382 1.00 95.75 72 GLY A C 1
ATOM 592 O O . GLY A 1 72 ? -10.749 -6.195 10.575 1.00 95.75 72 GLY A O 1
ATOM 593 N N . ARG A 1 73 ? -10.127 -6.749 8.491 1.00 95.56 73 ARG A N 1
ATOM 594 C CA . ARG A 1 73 ? -8.751 -7.148 8.821 1.00 95.56 73 ARG A CA 1
ATOM 595 C C . ARG A 1 73 ? -7.780 -6.710 7.728 1.00 95.56 73 ARG A C 1
ATOM 597 O O . ARG A 1 73 ? -7.964 -7.065 6.570 1.00 95.56 73 ARG A O 1
ATOM 604 N N . ALA A 1 74 ? -6.729 -6.002 8.119 1.00 94.56 74 ALA A N 1
ATOM 605 C CA . ALA A 1 74 ? -5.608 -5.630 7.270 1.00 94.56 74 ALA A CA 1
ATOM 606 C C . ALA A 1 74 ? -4.328 -6.295 7.785 1.00 94.56 74 ALA A C 1
ATOM 608 O O . ALA A 1 74 ? -4.021 -6.238 8.974 1.00 94.56 74 ALA A O 1
ATOM 609 N N . VAL A 1 75 ? -3.582 -6.913 6.873 1.00 93.56 75 VAL A N 1
ATOM 610 C CA . VAL A 1 75 ? -2.287 -7.534 7.154 1.00 93.56 75 VAL A CA 1
ATOM 611 C C . VAL A 1 75 ? -1.211 -6.696 6.478 1.00 93.56 75 VAL A C 1
ATOM 613 O O . VAL A 1 75 ? -1.245 -6.499 5.264 1.00 93.56 75 VAL A O 1
ATOM 616 N N . VAL A 1 76 ? -0.272 -6.186 7.265 1.00 92.50 76 VAL A N 1
ATOM 617 C CA . VAL A 1 76 ? 0.790 -5.281 6.824 1.00 92.50 76 VAL A CA 1
ATOM 618 C C . VAL A 1 76 ? 2.140 -5.948 7.042 1.00 92.50 76 VAL A C 1
ATOM 620 O O . VAL A 1 76 ? 2.346 -6.711 7.986 1.00 92.50 76 VAL A O 1
ATOM 623 N N . GLU A 1 77 ? 3.086 -5.667 6.154 1.00 90.88 77 GLU A N 1
ATOM 624 C CA . GLU A 1 77 ? 4.463 -6.072 6.389 1.00 90.88 77 GLU A CA 1
ATOM 625 C C . GLU A 1 77 ? 5.048 -5.346 7.607 1.00 90.88 77 GLU A C 1
ATOM 627 O O . GLU A 1 77 ? 5.051 -4.114 7.670 1.00 90.88 77 GLU A O 1
ATOM 632 N N . SER A 1 78 ? 5.600 -6.123 8.538 1.00 91.12 78 SER A N 1
ATOM 633 C CA . SER A 1 78 ? 6.368 -5.608 9.667 1.00 91.12 78 SER A CA 1
ATOM 634 C C . SER A 1 78 ? 7.650 -4.924 9.194 1.00 91.12 78 SER A C 1
ATOM 636 O O . SER A 1 78 ? 8.420 -5.495 8.417 1.00 91.12 78 SER A O 1
ATOM 638 N N . ARG A 1 79 ? 7.906 -3.721 9.718 1.00 89.62 79 ARG A N 1
ATOM 639 C CA . ARG A 1 79 ? 9.168 -2.975 9.513 1.00 89.62 79 ARG A CA 1
ATOM 640 C C . ARG A 1 79 ? 10.045 -2.964 10.767 1.00 89.62 79 ARG A C 1
ATOM 642 O O . ARG A 1 79 ? 11.083 -2.312 10.811 1.00 89.62 79 ARG A O 1
ATOM 649 N N . GLY A 1 80 ? 9.643 -3.729 11.779 1.00 92.31 80 GLY A N 1
ATOM 650 C CA . GLY A 1 80 ? 10.261 -3.778 13.093 1.00 92.31 80 GLY A CA 1
ATOM 651 C C . GLY A 1 80 ? 9.313 -3.266 14.172 1.00 92.31 80 GLY A C 1
ATOM 652 O O . GLY A 1 80 ? 8.482 -2.391 13.946 1.00 92.31 80 GLY A O 1
ATOM 653 N N . LEU A 1 81 ? 9.483 -3.789 15.387 1.00 92.81 81 LEU A N 1
ATOM 654 C CA . LEU A 1 81 ? 8.536 -3.608 16.491 1.00 92.81 81 LEU A CA 1
ATOM 655 C C . LEU A 1 81 ? 8.174 -2.139 16.774 1.00 92.81 81 LEU A C 1
ATOM 657 O O . LEU A 1 81 ? 7.028 -1.832 17.090 1.00 92.81 81 LEU A O 1
ATOM 661 N N . LYS A 1 82 ? 9.146 -1.226 16.676 1.00 94.06 82 LYS A N 1
ATOM 662 C CA . LYS A 1 82 ? 8.931 0.206 16.927 1.00 94.06 82 LYS A CA 1
ATOM 663 C C . LYS A 1 82 ? 7.999 0.839 15.889 1.00 94.06 82 LYS A C 1
ATOM 665 O O . LYS A 1 82 ? 7.136 1.635 16.257 1.00 94.06 82 LYS A O 1
ATOM 670 N N . ASP A 1 83 ? 8.180 0.481 14.626 1.00 93.88 83 ASP A N 1
ATOM 671 C CA . ASP A 1 83 ? 7.415 1.016 13.503 1.00 93.88 83 ASP A CA 1
ATOM 672 C C . ASP A 1 83 ? 6.004 0.419 13.483 1.00 93.88 83 ASP A C 1
ATOM 674 O O . ASP A 1 83 ? 5.022 1.143 13.319 1.00 93.88 83 ASP A O 1
ATOM 678 N N . ASP A 1 84 ? 5.885 -0.878 13.771 1.00 95.06 84 ASP A N 1
ATOM 679 C CA . ASP A 1 84 ? 4.598 -1.568 13.893 1.00 95.06 84 ASP A CA 1
ATOM 680 C C . ASP A 1 84 ? 3.753 -0.953 15.029 1.00 95.06 84 ASP A C 1
ATOM 682 O O . ASP A 1 84 ? 2.562 -0.671 14.877 1.00 95.06 84 ASP A O 1
ATOM 686 N N . GLN A 1 85 ? 4.384 -0.631 16.167 1.00 95.62 85 GLN A N 1
ATOM 687 C CA . GLN A 1 85 ? 3.728 0.097 17.260 1.00 95.62 85 GLN A CA 1
ATOM 688 C C . GLN A 1 85 ? 3.261 1.497 16.843 1.00 95.62 85 GLN A C 1
ATOM 690 O O . GLN A 1 85 ? 2.238 1.977 17.339 1.00 95.62 85 GLN A O 1
ATOM 695 N N . GLN A 1 86 ? 3.991 2.179 15.961 1.00 95.25 86 GLN A N 1
ATOM 696 C CA . GLN A 1 86 ? 3.605 3.504 15.481 1.00 95.25 86 GLN A CA 1
ATOM 697 C C . GLN A 1 86 ? 2.377 3.439 14.557 1.00 95.25 86 GLN A C 1
ATOM 699 O O . GLN A 1 86 ? 1.491 4.299 14.648 1.00 95.25 86 GLN A O 1
ATOM 704 N N . ASP A 1 87 ? 2.264 2.387 13.746 1.00 96.31 87 ASP A N 1
ATOM 705 C CA . ASP A 1 87 ? 1.064 2.104 12.952 1.00 96.31 87 ASP A CA 1
ATOM 706 C C . ASP A 1 87 ? -0.151 1.835 13.858 1.00 96.31 87 ASP A C 1
ATOM 708 O O . ASP A 1 87 ? -1.213 2.435 13.669 1.00 96.31 87 ASP A O 1
ATOM 712 N N . HIS A 1 88 ? 0.011 1.023 14.910 1.00 96.56 88 HIS A N 1
ATOM 713 C CA . HIS A 1 88 ? -1.052 0.787 15.897 1.00 96.56 88 HIS A CA 1
ATOM 714 C C . HIS A 1 88 ? -1.500 2.069 16.606 1.00 96.56 88 HIS A C 1
ATOM 716 O O . HIS A 1 88 ? -2.699 2.321 16.731 1.00 96.56 88 HIS A O 1
ATOM 722 N N . ARG A 1 89 ? -0.561 2.937 17.008 1.00 96.88 89 ARG A N 1
ATOM 723 C CA . ARG A 1 89 ? -0.900 4.247 17.596 1.00 96.88 89 ARG A CA 1
ATOM 724 C C . ARG A 1 89 ? -1.719 5.113 16.644 1.00 96.88 89 ARG A C 1
ATOM 726 O O . ARG A 1 89 ? -2.572 5.874 17.102 1.00 96.88 89 ARG A O 1
ATOM 733 N N . THR A 1 90 ? -1.466 5.006 15.341 1.00 96.81 90 THR A N 1
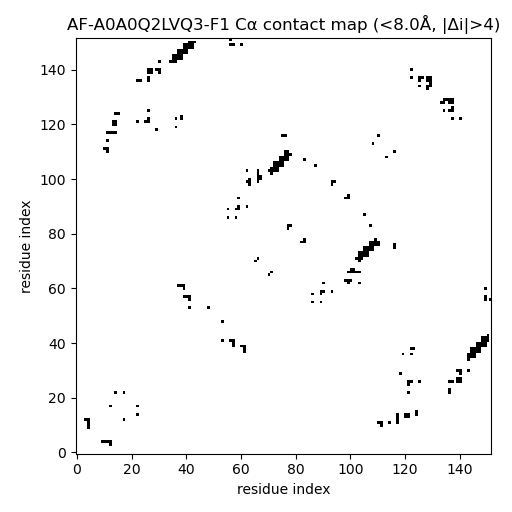ATOM 734 C CA . THR A 1 90 ? -2.222 5.723 14.307 1.00 96.81 90 THR A CA 1
ATOM 735 C C . THR A 1 90 ? -3.647 5.179 14.213 1.00 96.81 90 THR A C 1
ATOM 737 O O . THR A 1 90 ? -4.600 5.955 14.272 1.00 96.81 90 THR A O 1
ATOM 740 N N . LEU A 1 91 ? -3.814 3.854 14.186 1.00 96.56 91 LEU A N 1
ATOM 741 C CA . LEU A 1 91 ? -5.129 3.208 14.230 1.00 96.56 91 LEU A CA 1
ATOM 742 C C . LEU A 1 91 ? -5.927 3.625 15.478 1.00 96.56 91 LEU A C 1
ATOM 744 O O . LEU A 1 91 ? -7.083 4.035 15.374 1.00 96.56 91 LEU A O 1
ATOM 748 N N . ASP A 1 92 ? -5.308 3.596 16.658 1.00 96.31 92 ASP A N 1
ATOM 749 C CA . ASP A 1 92 ? -5.966 3.977 17.912 1.00 96.31 92 ASP A CA 1
ATOM 750 C C . ASP A 1 92 ? -6.285 5.474 17.990 1.00 96.31 92 ASP A C 1
ATOM 752 O O . ASP A 1 92 ? -7.301 5.879 18.563 1.00 96.31 92 ASP A O 1
ATOM 756 N N . TYR A 1 93 ? -5.445 6.325 17.400 1.00 96.06 93 TYR A N 1
ATOM 757 C CA . TYR A 1 93 ? -5.751 7.743 17.228 1.00 96.06 93 TYR A CA 1
ATOM 758 C C . TYR A 1 93 ? -7.020 7.945 16.386 1.00 96.06 93 TYR A C 1
ATOM 760 O O . TYR A 1 93 ? -7.929 8.654 16.828 1.00 96.06 93 TYR A O 1
ATOM 768 N N . LEU A 1 94 ? -7.131 7.272 15.238 1.00 95.94 94 LEU A N 1
ATOM 769 C CA . LEU A 1 94 ? -8.310 7.349 14.370 1.00 95.94 94 LEU A CA 1
ATOM 770 C C . LEU A 1 94 ? -9.579 6.819 15.057 1.00 95.94 94 LEU A C 1
ATOM 772 O O . LEU A 1 94 ? -10.654 7.407 14.900 1.00 95.94 94 LEU A O 1
ATOM 776 N N . ARG A 1 95 ? -9.460 5.758 15.870 1.00 95.06 95 ARG A N 1
ATOM 777 C CA . ARG A 1 95 ? -10.573 5.218 16.675 1.00 95.06 95 ARG A CA 1
ATOM 778 C C . ARG A 1 95 ? -11.068 6.254 17.677 1.00 95.06 95 ARG A C 1
ATOM 780 O O . ARG A 1 95 ? -12.262 6.533 17.741 1.00 95.06 95 ARG A O 1
ATOM 787 N N . ARG A 1 96 ? -10.151 6.883 18.422 1.00 95.19 96 ARG A N 1
ATOM 788 C CA . ARG A 1 96 ? -10.490 7.943 19.389 1.00 95.19 96 ARG A CA 1
ATOM 789 C C . ARG A 1 96 ? -11.124 9.162 18.724 1.00 95.19 96 ARG A C 1
ATOM 791 O O . ARG A 1 96 ? -12.004 9.781 19.313 1.00 95.19 96 ARG A O 1
ATOM 798 N N . LYS A 1 97 ? -10.702 9.493 17.502 1.00 94.94 97 LYS A N 1
ATOM 799 C CA . LYS A 1 97 ? -11.291 10.571 16.697 1.00 94.94 97 LYS A CA 1
ATOM 800 C C . LYS A 1 97 ? -12.640 10.210 16.065 1.00 94.94 97 LYS A C 1
ATOM 802 O O . LYS A 1 97 ? -13.272 11.102 15.514 1.00 94.94 97 LYS A O 1
ATOM 807 N N . ARG A 1 98 ? -13.093 8.951 16.169 1.00 91.88 98 ARG A N 1
ATOM 808 C CA . ARG A 1 98 ? -14.330 8.431 15.552 1.00 91.88 98 ARG A CA 1
ATOM 809 C C . ARG A 1 98 ? -14.371 8.616 14.028 1.00 91.88 98 ARG A C 1
ATOM 811 O O . ARG A 1 98 ? -15.436 8.815 13.458 1.00 91.88 98 ARG A O 1
ATOM 818 N N . VAL A 1 99 ? -13.202 8.554 13.386 1.00 92.44 99 VAL A N 1
ATOM 819 C CA . VAL A 1 99 ? -13.065 8.661 11.920 1.00 92.4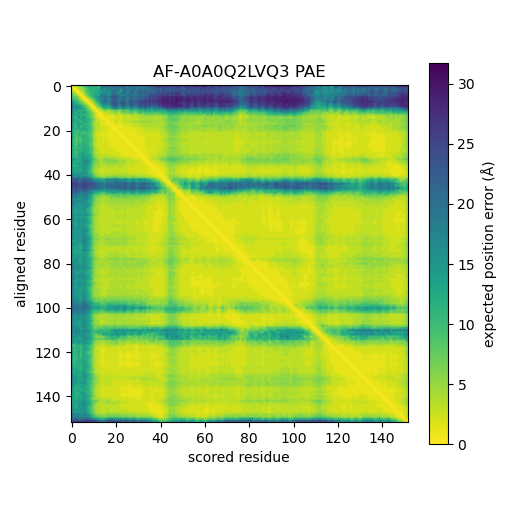4 99 VAL A CA 1
ATOM 820 C C . VAL A 1 99 ? -13.100 7.281 11.258 1.00 92.44 99 VAL A C 1
ATOM 822 O O . VAL A 1 99 ? -13.513 7.151 10.113 1.00 92.44 99 VAL A O 1
ATOM 825 N N . LEU A 1 100 ? -12.720 6.225 11.988 1.00 87.19 100 LEU A N 1
ATOM 826 C CA . LEU A 1 100 ? -12.959 4.847 11.557 1.00 87.19 100 LEU A CA 1
ATOM 827 C C . LEU A 1 100 ? -14.455 4.551 11.696 1.00 87.19 100 LEU A C 1
ATOM 829 O O . LEU A 1 100 ? -14.944 4.359 12.808 1.00 87.19 100 LEU A O 1
ATOM 833 N N . GLY A 1 101 ? -15.179 4.516 10.578 1.00 81.44 101 GLY A N 1
ATOM 834 C CA . GLY A 1 101 ? -16.618 4.226 10.522 1.00 81.44 101 GLY A CA 1
ATOM 835 C C . GLY A 1 101 ? -17.008 2.779 10.865 1.00 81.44 101 GLY A C 1
ATOM 836 O O . GLY A 1 101 ? -18.101 2.351 10.516 1.00 81.44 101 GLY A O 1
ATOM 837 N N . GLY A 1 102 ? -16.126 2.007 11.511 1.00 89.62 102 GLY A N 1
ATOM 838 C CA . GLY A 1 102 ? -16.269 0.567 11.720 1.00 89.62 102 GLY A CA 1
ATOM 839 C C . GLY A 1 102 ? -15.060 -0.073 12.414 1.00 89.62 102 GLY A C 1
ATOM 840 O O . GLY A 1 102 ? -14.146 0.613 12.881 1.00 89.62 102 GLY A O 1
ATOM 841 N N . GLN A 1 103 ? -15.071 -1.406 12.510 1.00 90.94 103 GLN A N 1
ATOM 842 C CA . GLN A 1 103 ? -13.985 -2.185 13.110 1.00 90.94 103 GLN A CA 1
ATOM 843 C C . GLN A 1 103 ? -12.937 -2.565 12.061 1.00 90.94 103 GLN A C 1
ATOM 845 O O . GLN A 1 103 ? -13.274 -3.080 11.003 1.00 90.94 103 GLN A O 1
ATOM 850 N N . LEU A 1 104 ? -11.665 -2.362 12.401 1.00 96.25 104 LEU A N 1
ATOM 851 C CA . LEU A 1 104 ? -10.519 -2.820 11.620 1.00 96.25 104 LEU A CA 1
ATOM 852 C C . LEU A 1 104 ? -9.481 -3.414 12.566 1.00 96.25 104 LEU A C 1
ATOM 854 O O . LEU A 1 104 ? -9.071 -2.752 13.527 1.00 96.25 104 LEU A O 1
ATOM 858 N N . HIS A 1 105 ? -9.058 -4.642 12.292 1.00 95.69 105 HIS A N 1
ATOM 859 C CA . HIS A 1 105 ? -7.907 -5.273 12.924 1.00 95.69 105 HIS A CA 1
ATOM 860 C C . HIS A 1 105 ? -6.672 -5.103 12.038 1.00 95.69 105 HIS A C 1
ATOM 862 O O . HIS A 1 105 ? -6.762 -5.290 10.827 1.00 95.69 105 HIS A O 1
ATOM 868 N N . LEU A 1 106 ? -5.541 -4.734 12.634 1.00 95.75 106 LEU A N 1
ATOM 869 C CA . LEU A 1 106 ? -4.281 -4.531 11.926 1.00 95.75 106 LEU A CA 1
ATOM 870 C C . LEU A 1 106 ? -3.268 -5.536 12.464 1.00 95.75 106 LEU A C 1
ATOM 872 O O . LEU A 1 106 ? -2.959 -5.487 13.650 1.00 95.75 106 LEU A O 1
ATOM 876 N N . ASP A 1 107 ? -2.787 -6.422 11.601 1.00 94.31 107 ASP A N 1
ATOM 877 C CA . ASP A 1 107 ? -1.733 -7.386 11.912 1.00 94.31 107 ASP A CA 1
ATOM 878 C C . ASP A 1 107 ? -0.443 -6.999 11.196 1.00 94.31 107 ASP A C 1
ATOM 880 O O . ASP A 1 107 ? -0.469 -6.676 10.007 1.00 94.31 107 ASP A O 1
ATOM 884 N N . HIS A 1 108 ? 0.689 -7.126 11.885 1.00 93.50 108 HIS A N 1
ATOM 885 C CA . HIS A 1 108 ? 2.013 -6.996 11.282 1.00 93.50 108 HIS A CA 1
ATOM 886 C C . HIS A 1 108 ? 2.695 -8.351 11.224 1.00 93.50 108 HIS A C 1
ATOM 888 O O . HIS A 1 108 ? 2.816 -9.052 12.229 1.00 93.50 108 HIS A O 1
ATOM 894 N N . ILE A 1 109 ? 3.169 -8.720 10.041 1.00 88.44 109 ILE A N 1
ATOM 895 C CA . ILE A 1 109 ? 3.848 -9.996 9.824 1.00 88.44 109 ILE A CA 1
ATOM 896 C C . ILE A 1 109 ? 5.135 -9.800 9.033 1.00 88.44 109 ILE A C 1
ATOM 898 O O . ILE A 1 109 ? 5.243 -8.921 8.180 1.00 88.44 109 ILE A O 1
ATOM 902 N N . GLY A 1 110 ? 6.134 -10.634 9.312 1.00 78.19 110 GLY A N 1
ATOM 903 C CA . GLY A 1 110 ? 7.382 -10.610 8.559 1.00 78.19 110 GLY A CA 1
ATOM 904 C C . GLY A 1 110 ? 7.148 -10.979 7.093 1.00 78.19 110 GLY A C 1
ATOM 905 O O . GLY A 1 110 ? 6.452 -11.952 6.802 1.00 78.19 110 GLY A O 1
ATOM 906 N N . GLY A 1 111 ? 7.780 -10.246 6.174 1.00 63.69 111 GLY A N 1
ATOM 907 C CA . GLY A 1 111 ? 7.627 -10.424 4.726 1.00 63.69 111 GLY A CA 1
ATOM 908 C C . GLY A 1 111 ? 7.734 -11.865 4.185 1.00 63.69 111 GLY A C 1
ATOM 909 O O . GLY A 1 111 ? 6.994 -12.190 3.262 1.00 63.69 111 GLY A O 1
ATOM 910 N N . PRO A 1 112 ? 8.579 -12.764 4.737 1.00 65.06 112 PRO A N 1
ATOM 911 C CA . PRO A 1 112 ? 8.642 -14.161 4.288 1.00 65.06 112 PRO A CA 1
ATOM 912 C C . PRO A 1 112 ? 7.458 -15.052 4.707 1.00 65.06 112 PRO A C 1
ATOM 914 O O . PRO A 1 112 ? 7.387 -16.192 4.250 1.00 65.06 112 PRO A O 1
ATOM 917 N N . ILE A 1 113 ? 6.591 -14.591 5.618 1.00 65.69 113 ILE A N 1
ATOM 918 C CA . ILE A 1 113 ? 5.509 -15.396 6.211 1.00 65.69 113 ILE A CA 1
ATOM 919 C C . ILE A 1 113 ? 4.233 -15.331 5.362 1.00 65.69 113 ILE A C 1
ATOM 921 O O . ILE A 1 113 ? 3.558 -16.348 5.232 1.00 65.69 113 ILE A O 1
ATOM 925 N N . GLU A 1 114 ? 3.935 -14.185 4.742 1.00 72.94 114 GLU A N 1
ATOM 926 C CA . GLU A 1 114 ? 2.783 -14.017 3.845 1.00 72.94 114 GLU A CA 1
ATOM 927 C C . GLU A 1 114 ? 3.231 -13.763 2.405 1.00 72.94 114 GLU A C 1
ATOM 929 O O . GLU A 1 114 ? 3.646 -12.649 2.060 1.00 72.94 114 GLU A O 1
ATOM 934 N N . PRO A 1 115 ? 3.127 -14.784 1.537 1.00 72.44 115 PRO A N 1
ATOM 935 C CA . PRO A 1 115 ? 3.522 -14.693 0.143 1.00 72.44 115 PRO A CA 1
ATOM 936 C C . PRO A 1 115 ? 2.751 -13.670 -0.692 1.00 72.44 115 PRO A C 1
ATOM 938 O O . PRO A 1 115 ? 3.136 -13.491 -1.839 1.00 72.44 115 PRO A O 1
ATOM 941 N N . MET A 1 116 ? 1.677 -13.039 -0.207 1.00 81.75 116 MET A N 1
ATOM 942 C CA . MET A 1 116 ? 0.949 -11.995 -0.948 1.00 81.75 116 MET A CA 1
ATOM 943 C C . MET A 1 116 ? 1.457 -10.567 -0.692 1.00 81.75 116 MET A C 1
ATOM 945 O O . MET A 1 116 ? 1.117 -9.661 -1.453 1.00 81.75 116 MET A O 1
ATOM 949 N N . LEU A 1 117 ? 2.320 -10.347 0.308 1.00 83.56 117 LEU A N 1
ATOM 950 C CA . LEU A 1 117 ? 2.802 -9.004 0.672 1.00 83.56 117 LEU A CA 1
ATOM 951 C C . LEU A 1 117 ? 3.717 -8.336 -0.370 1.00 83.56 117 LEU A C 1
ATOM 953 O O . LEU A 1 117 ? 4.092 -7.181 -0.191 1.00 83.56 117 LEU A O 1
ATOM 957 N N . TRP A 1 118 ? 4.076 -9.020 -1.458 1.00 86.75 118 TRP A N 1
ATOM 958 C CA . TRP A 1 118 ? 4.775 -8.391 -2.585 1.00 86.75 118 TRP A CA 1
ATOM 959 C C . TRP A 1 118 ? 3.835 -7.608 -3.512 1.00 86.75 118 TRP A C 1
ATOM 961 O O . TRP A 1 118 ? 4.301 -6.743 -4.247 1.00 86.75 118 TRP A O 1
ATOM 971 N N . ILE A 1 119 ? 2.524 -7.887 -3.501 1.00 91.12 119 ILE A N 1
ATOM 972 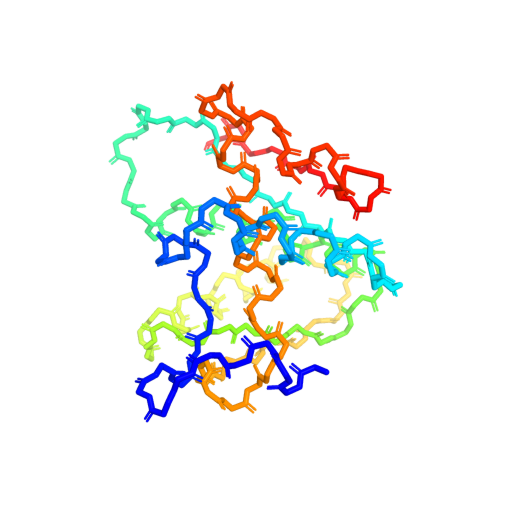C CA . ILE A 1 119 ? 1.571 -7.220 -4.402 1.00 91.12 119 ILE A CA 1
ATOM 973 C C . ILE A 1 119 ? 1.474 -5.719 -4.081 1.00 91.12 119 ILE A C 1
ATOM 975 O O . ILE A 1 119 ? 1.647 -4.921 -5.002 1.00 91.12 119 ILE A O 1
ATOM 979 N N . PRO A 1 120 ? 1.272 -5.292 -2.813 1.00 91.44 120 PRO A N 1
ATOM 980 C CA . PRO A 1 120 ? 1.246 -3.866 -2.491 1.00 91.44 120 PRO A CA 1
ATOM 981 C C . PRO A 1 120 ? 2.563 -3.149 -2.821 1.00 91.44 120 PRO A C 1
ATOM 983 O O . PRO A 1 120 ? 2.533 -2.006 -3.266 1.00 91.44 120 PRO A O 1
ATOM 986 N N . ASP A 1 121 ? 3.708 -3.820 -2.652 1.00 91.38 121 ASP A N 1
ATOM 987 C CA . ASP A 1 121 ? 5.027 -3.291 -3.028 1.00 91.38 121 ASP A CA 1
ATOM 988 C C . ASP A 1 121 ? 5.126 -3.043 -4.543 1.00 91.38 121 ASP A C 1
ATOM 990 O O . ASP A 1 121 ? 5.504 -1.950 -4.965 1.00 91.38 121 ASP A O 1
ATOM 994 N N . ALA A 1 122 ? 4.679 -4.000 -5.363 1.00 93.44 122 ALA A N 1
ATOM 995 C CA . ALA A 1 122 ? 4.628 -3.850 -6.815 1.00 93.44 122 ALA A CA 1
ATOM 996 C C . ALA A 1 122 ? 3.694 -2.713 -7.265 1.00 93.44 122 ALA A C 1
ATOM 998 O O . ALA A 1 122 ? 4.078 -1.909 -8.115 1.00 93.44 122 ALA A O 1
ATOM 999 N N . CYS A 1 123 ? 2.498 -2.596 -6.676 1.00 95.31 123 CYS A N 1
ATOM 1000 C CA . CYS A 1 123 ? 1.570 -1.505 -6.995 1.00 95.31 123 CYS A CA 1
ATOM 1001 C C . CYS A 1 123 ? 2.165 -0.134 -6.639 1.00 95.31 123 CYS A C 1
ATOM 1003 O O . CYS A 1 123 ? 2.136 0.785 -7.458 1.00 95.31 123 CYS A O 1
ATOM 1005 N N . CYS A 1 124 ? 2.762 0.002 -5.450 1.00 93.81 124 CYS A N 1
ATOM 1006 C CA . CYS A 1 124 ? 3.467 1.221 -5.043 1.00 93.81 124 CYS A CA 1
ATOM 1007 C C . CYS A 1 124 ? 4.651 1.539 -5.971 1.00 93.81 124 CYS A C 1
ATOM 1009 O O . CYS A 1 124 ? 4.881 2.703 -6.309 1.00 93.81 124 CYS A O 1
ATOM 1011 N N . GLY A 1 125 ? 5.382 0.515 -6.413 1.00 94.06 125 GLY A N 1
ATOM 1012 C CA . GLY A 1 125 ? 6.472 0.632 -7.376 1.00 94.06 125 GLY A CA 1
ATOM 1013 C C . GLY A 1 125 ? 6.018 1.172 -8.732 1.00 94.06 125 GLY A C 1
ATOM 1014 O O . GLY A 1 125 ? 6.587 2.149 -9.224 1.00 94.06 125 GLY A O 1
ATOM 1015 N N . ALA A 1 126 ? 4.949 0.607 -9.296 1.00 96.19 126 ALA A N 1
ATOM 1016 C CA . ALA A 1 126 ? 4.359 1.068 -10.552 1.00 96.19 126 ALA A CA 1
ATOM 1017 C C . ALA A 1 126 ? 3.840 2.515 -10.453 1.00 96.19 126 ALA A C 1
ATOM 1019 O O . ALA A 1 126 ? 4.095 3.329 -11.339 1.00 96.19 126 ALA A O 1
ATOM 1020 N N . VAL A 1 127 ? 3.186 2.881 -9.343 1.00 95.44 127 VAL A N 1
ATOM 1021 C CA . VAL A 1 127 ? 2.743 4.267 -9.093 1.00 95.44 127 VAL A CA 1
ATOM 1022 C C . VAL A 1 127 ? 3.930 5.228 -8.952 1.00 95.44 127 VAL A C 1
ATOM 1024 O O . VAL A 1 127 ? 3.874 6.366 -9.419 1.00 95.44 127 VAL A O 1
ATOM 1027 N N . THR A 1 128 ? 5.029 4.785 -8.339 1.00 93.06 128 THR A N 1
ATOM 1028 C CA . THR A 1 128 ? 6.254 5.590 -8.226 1.00 93.06 128 THR A CA 1
ATOM 1029 C C . THR A 1 128 ? 6.874 5.852 -9.599 1.00 93.06 128 THR A C 1
ATOM 1031 O O . THR A 1 128 ? 7.282 6.980 -9.879 1.00 93.06 128 THR A O 1
ATOM 1034 N N . GLN A 1 129 ? 6.910 4.844 -10.474 1.00 94.62 129 GLN A N 1
ATOM 1035 C CA . GLN A 1 129 ? 7.385 4.996 -11.852 1.00 94.62 129 GLN A CA 1
ATOM 1036 C C . GLN A 1 129 ? 6.506 5.951 -12.657 1.00 94.62 129 GLN A C 1
ATOM 1038 O O . GLN A 1 129 ? 7.044 6.880 -13.260 1.00 94.62 129 GLN A O 1
ATOM 1043 N N . LEU A 1 130 ? 5.177 5.815 -12.563 1.00 95.19 130 LEU A N 1
ATOM 1044 C CA . LEU A 1 130 ? 4.226 6.747 -13.175 1.00 95.19 130 LEU A CA 1
ATOM 1045 C C . LEU A 1 130 ? 4.555 8.196 -12.793 1.00 95.19 130 LEU A C 1
ATOM 1047 O O . LEU A 1 130 ? 4.696 9.056 -13.659 1.00 95.19 130 LEU A O 1
ATOM 1051 N N . ARG A 1 131 ? 4.734 8.461 -11.493 1.00 90.31 131 ARG A N 1
ATOM 1052 C CA . ARG A 1 131 ? 5.060 9.802 -10.975 1.00 90.31 131 ARG A CA 1
ATOM 1053 C C . ARG A 1 131 ? 6.467 10.278 -11.338 1.00 90.31 131 ARG A C 1
ATOM 1055 O O . ARG A 1 131 ? 6.736 11.472 -11.273 1.00 90.31 131 ARG A O 1
ATOM 1062 N N . SER A 1 132 ? 7.337 9.360 -11.742 1.00 91.38 132 SER A N 1
ATOM 1063 C CA . SER A 1 132 ? 8.681 9.650 -12.249 1.00 91.38 132 SER A CA 1
ATOM 1064 C C . SER A 1 132 ? 8.719 9.801 -13.778 1.00 91.38 132 SER A C 1
ATOM 1066 O O . SER A 1 132 ? 9.800 9.958 -14.341 1.00 91.38 132 SER A O 1
ATOM 1068 N N . GLY A 1 133 ? 7.563 9.762 -14.455 1.00 95.06 133 GLY A N 1
ATOM 1069 C CA . GLY A 1 133 ? 7.444 9.924 -15.906 1.00 95.06 133 GLY A CA 1
ATOM 1070 C C . GLY A 1 133 ? 7.487 8.626 -16.718 1.00 95.06 133 GLY A C 1
ATOM 1071 O O . GLY A 1 133 ? 7.545 8.698 -17.942 1.00 95.06 133 GLY A O 1
ATOM 1072 N N . ASP A 1 134 ? 7.438 7.456 -16.074 1.00 95.62 134 ASP A N 1
ATOM 1073 C CA . ASP A 1 134 ? 7.372 6.148 -16.739 1.00 95.62 134 ASP A CA 1
ATOM 1074 C C . ASP A 1 134 ? 6.036 5.441 -16.426 1.00 95.62 134 ASP A C 1
ATOM 1076 O O . ASP A 1 134 ? 5.909 4.767 -15.400 1.00 95.62 134 ASP A O 1
ATOM 1080 N N . PRO A 1 135 ? 5.002 5.604 -17.273 1.00 96.44 135 PRO A N 1
ATOM 1081 C CA . PRO A 1 135 ? 3.674 5.051 -17.015 1.00 96.44 135 PRO A CA 1
ATOM 1082 C C . PRO A 1 135 ? 3.532 3.567 -17.390 1.00 96.44 135 PRO A C 1
ATOM 1084 O O . PRO A 1 135 ? 2.475 2.996 -17.122 1.00 96.44 135 PRO A O 1
ATOM 1087 N N . GLU A 1 136 ? 4.540 2.940 -18.013 1.00 97.00 136 GLU A N 1
ATOM 1088 C CA . GLU A 1 136 ? 4.410 1.644 -18.705 1.00 97.00 136 GLU A CA 1
ATOM 1089 C C . GLU A 1 136 ? 3.764 0.562 -17.828 1.00 97.00 136 GLU A C 1
ATOM 1091 O O . GLU A 1 136 ? 2.787 -0.074 -18.221 1.00 97.00 136 GLU A O 1
ATOM 1096 N N . HIS A 1 137 ? 4.283 0.372 -16.614 1.00 97.00 137 HIS A N 1
ATOM 1097 C CA . HIS A 1 137 ? 3.803 -0.669 -15.708 1.00 97.00 137 HIS A CA 1
ATOM 1098 C C . HIS A 1 137 ? 2.489 -0.311 -15.019 1.00 97.00 137 HIS A C 1
ATOM 1100 O O . HIS A 1 137 ? 1.673 -1.196 -14.761 1.00 97.00 137 HIS A O 1
ATOM 1106 N N . TYR A 1 138 ? 2.273 0.972 -14.724 1.00 97.38 138 TYR A N 1
ATOM 1107 C CA . TYR A 1 138 ? 1.026 1.425 -14.117 1.00 97.38 138 TYR A CA 1
ATOM 1108 C C . TYR A 1 138 ? -0.153 1.251 -15.077 1.00 97.38 138 TYR A C 1
ATOM 1110 O O . TYR A 1 138 ? -1.197 0.761 -14.659 1.00 97.38 138 TYR A O 1
ATOM 1118 N N . ALA A 1 139 ? 0.033 1.551 -16.366 1.00 97.56 139 ALA A N 1
ATOM 1119 C CA . ALA A 1 139 ? -1.002 1.394 -17.389 1.00 97.56 139 ALA A CA 1
ATOM 1120 C C . ALA A 1 139 ? -1.569 -0.040 -17.459 1.00 97.56 139 ALA A C 1
ATOM 1122 O O . ALA A 1 139 ? -2.734 -0.236 -17.795 1.00 97.56 139 ALA A O 1
ATOM 1123 N N . LEU A 1 140 ? -0.774 -1.052 -17.093 1.00 97.19 140 LEU A N 1
ATOM 1124 C CA . LEU A 1 140 ? -1.223 -2.448 -17.046 1.00 97.19 140 LEU A CA 1
ATOM 1125 C C . LEU A 1 140 ? -2.209 -2.726 -15.905 1.00 97.19 140 LEU A C 1
ATOM 1127 O O . LEU A 1 140 ? -3.057 -3.608 -16.032 1.00 97.19 140 LEU A O 1
ATOM 1131 N N . ILE A 1 141 ? -2.083 -2.009 -14.787 1.00 96.50 141 ILE A N 1
ATOM 1132 C CA . ILE A 1 141 ? -2.864 -2.234 -13.561 1.00 96.50 141 ILE A CA 1
ATOM 1133 C C . ILE A 1 141 ? -3.880 -1.120 -13.279 1.00 96.50 141 ILE A C 1
ATOM 1135 O O . ILE A 1 141 ? -4.690 -1.273 -12.372 1.00 96.50 141 ILE A O 1
ATOM 1139 N N . GLU A 1 142 ? -3.864 -0.031 -14.052 1.00 96.62 142 GLU A N 1
ATOM 1140 C CA . GLU A 1 142 ? -4.645 1.194 -13.830 1.00 96.62 142 GLU A CA 1
ATOM 1141 C C . GLU A 1 142 ? -6.127 0.920 -13.554 1.00 96.62 142 GLU A C 1
ATOM 1143 O O . GLU A 1 142 ? -6.680 1.424 -12.583 1.00 96.62 142 GLU A O 1
ATOM 1148 N N . THR A 1 143 ? -6.754 0.046 -14.345 1.00 95.12 143 THR A N 1
ATOM 1149 C CA . THR A 1 143 ? -8.184 -0.293 -14.207 1.00 95.12 143 THR A CA 1
ATOM 1150 C C . THR A 1 143 ? -8.555 -0.959 -12.877 1.00 95.12 143 THR A C 1
ATOM 1152 O O . THR A 1 143 ? -9.736 -1.040 -12.549 1.00 95.12 143 THR A O 1
ATOM 1155 N N . LYS A 1 144 ? -7.566 -1.433 -12.110 1.00 94.06 144 LYS A 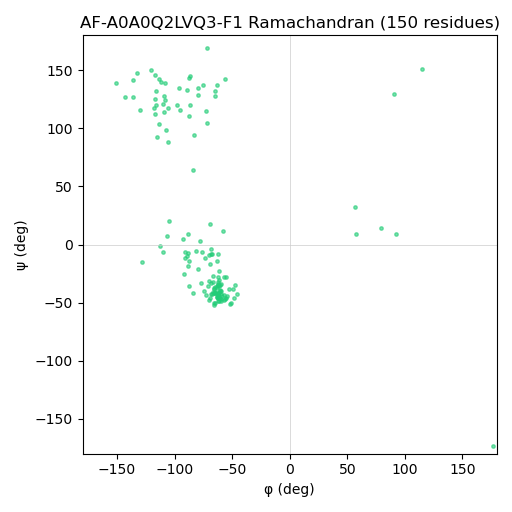N 1
ATOM 1156 C CA . LYS A 1 144 ? -7.736 -2.080 -10.801 1.00 94.06 144 LYS A CA 1
ATOM 1157 C C . LYS A 1 144 ? -7.172 -1.257 -9.648 1.00 94.06 144 LYS A C 1
ATOM 1159 O O . LYS A 1 144 ? -7.245 -1.700 -8.502 1.00 94.06 144 LYS A O 1
ATOM 1164 N N . VAL A 1 145 ? -6.582 -0.094 -9.929 1.00 96.19 145 VAL A N 1
ATOM 1165 C CA . VAL A 1 145 ? -5.963 0.763 -8.918 1.00 96.19 145 VAL A CA 1
ATOM 1166 C C . VAL A 1 145 ? -6.848 1.973 -8.646 1.00 96.19 145 VAL A C 1
ATOM 1168 O O . VAL A 1 145 ? -7.032 2.839 -9.492 1.00 96.19 145 VAL A O 1
ATOM 1171 N N . THR A 1 146 ? -7.329 2.077 -7.411 1.00 96.69 146 THR A N 1
ATOM 1172 C CA . THR A 1 146 ? -7.822 3.338 -6.857 1.00 96.69 146 THR A CA 1
ATOM 1173 C C . THR A 1 146 ? -6.640 4.084 -6.247 1.00 96.69 146 THR A C 1
ATOM 1175 O O . THR A 1 146 ? -6.087 3.664 -5.228 1.00 96.69 146 THR A O 1
ATOM 1178 N N . LEU A 1 147 ? -6.238 5.188 -6.878 1.00 95.31 147 LEU A N 1
ATOM 1179 C CA . LEU A 1 147 ? -5.150 6.043 -6.409 1.00 95.31 147 LEU A CA 1
ATOM 1180 C C . LEU A 1 147 ? -5.708 7.250 -5.646 1.00 95.31 147 LEU A C 1
ATOM 1182 O O . LEU A 1 147 ? -6.441 8.061 -6.207 1.00 95.31 147 LEU A O 1
ATOM 1186 N N . LEU A 1 148 ? -5.328 7.390 -4.378 1.00 94.94 148 LEU A N 1
ATOM 1187 C CA . LEU A 1 148 ? -5.697 8.515 -3.520 1.00 94.94 148 LEU A CA 1
ATOM 1188 C C . LEU A 1 148 ? -4.475 9.357 -3.169 1.00 94.94 148 LEU A C 1
ATOM 1190 O O . LEU A 1 148 ? -3.402 8.827 -2.881 1.00 94.94 148 LEU A O 1
ATOM 1194 N N . GLU A 1 149 ? -4.662 10.671 -3.120 1.00 91.62 149 GLU A N 1
ATOM 1195 C CA . GLU A 1 149 ? -3.602 11.631 -2.831 1.00 91.62 149 GLU A CA 1
ATOM 1196 C C . GLU A 1 149 ? -3.814 12.321 -1.478 1.00 91.62 149 GLU A C 1
ATOM 1198 O O . GLU A 1 149 ? -4.937 12.661 -1.101 1.00 91.62 149 GLU A O 1
ATOM 1203 N N . VAL A 1 150 ? -2.722 12.513 -0.735 1.00 89.31 150 VAL A N 1
ATOM 1204 C CA . VAL A 1 150 ? -2.691 13.293 0.507 1.00 89.31 150 VAL A CA 1
ATOM 1205 C C . VAL A 1 150 ? -1.934 14.594 0.258 1.00 89.31 150 VAL A C 1
ATOM 1207 O O . VAL A 1 150 ? -0.728 14.583 0.008 1.00 89.31 150 VAL A O 1
ATOM 1210 N N . GLU A 1 151 ? -2.648 15.717 0.344 1.00 76.81 151 GLU A N 1
ATOM 1211 C CA . GLU A 1 151 ? -2.112 17.058 0.066 1.00 76.81 151 GLU A CA 1
ATOM 1212 C C . GLU A 1 151 ? -1.543 17.778 1.307 1.00 76.81 151 GLU A C 1
ATOM 1214 O O . GLU A 1 151 ? -0.966 18.858 1.171 1.00 76.81 151 GLU A O 1
ATOM 1219 N N . SER A 1 152 ? -1.699 17.215 2.512 1.00 63.22 152 SER A N 1
ATOM 1220 C CA . SER A 1 152 ? -1.368 17.860 3.796 1.00 63.22 152 SER A CA 1
ATOM 1221 C C . SER A 1 152 ? 0.037 17.595 4.345 1.00 63.22 152 SER A C 1
ATOM 1223 O O . SER A 1 152 ? 0.694 16.572 4.024 1.00 63.22 152 SER A O 1
#

Solvent-accessible surface area (backbone atoms only — not comparable to full-atom values): 9115 Å² total; per-residue (Å²): 118,76,86,73,62,70,59,104,81,48,80,60,75,54,52,88,81,47,54,72,71,54,45,46,53,49,31,54,49,57,48,70,47,99,61,82,40,82,45,64,45,71,82,63,87,82,65,84,64,55,69,71,57,54,49,47,55,38,46,68,57,43,55,37,50,43,33,75,73,67,41,52,68,47,82,41,73,46,83,45,74,72,55,47,51,51,52,49,51,50,54,52,50,35,52,75,69,64,60,41,87,59,66,67,45,81,46,72,40,54,60,75,78,46,89,66,66,40,54,64,46,38,53,53,44,24,52,50,35,35,78,71,76,44,46,72,47,29,68,57,32,46,96,42,47,51,80,45,80,47,92,125

Nearest PDB structures (foldseek):
  8grh-assembly1_B  TM=3.511E-01  e=5.600E-01  Homo sapiens
  8grg-assembly1_B  TM=3.739E-01  e=1.212E+00  Homo sapiens
  5gri-assembly1_A  TM=3.391E-01  e=8.486E-01  Homo sapiens
  8grd-assembly1_A  TM=3.361E-01  e=2.328E+00  Homo sapiens

Mean predicted aligned error: 6.19 Å

Organism: Mycobacterium gordonae (NCBI:txid1778)

Foldseek 3Di:
DVVLDPDPPDLADALVVDDPVNLQVLLLVLLPDPAAAEAEDEDDPPPPDDPLVRVLLSLLVPQLVCVVVVAQEDEAEDPDDVSLVSSVVSVVVCVVVCSNVDHYHYHYDHRSPDRCNVSNSSQVSCVVCVVVVHNPSVVSCVVRYDYHYDHD

Secondary structure (DSSP, 8-state):
-GGG--STT-SS--GGGS-HHHHHHHHHHHHHSS--EEEEEE--TTS---HHHHHHHHHHHHHHHHHHTT--EEEEE---HHHHHHHHHHHHHHHHTT-S-S--EEEEE-TTT-TTTHHHHHHHHHHHHHHTT--HHHHHHGGGEEEEEE--

Sequence (152 aa):
MRSLLVGKRHRKLHWRDEDRSRQHTIAMTVARLDVEHLVVVRSRPDSGDHPERQRRLCMERLLPELVALGVGRAVVESRGLKDDQQDHRTLDYLRRKRVLGGQLHLDHIGGPIEPMLWIPDACCGAVTQLRSGDPEHYALIETKVTLLEVES

Radius of gyration: 15.94 Å; Cα contacts (8 Å, |Δi|>4): 165; chains: 1; bounding box: 35×39×38 Å

pLDDT: mean 87.17, std 14.41, range [38.0, 97.56]